Protein AF-A0A7C5I9X5-F1 (afdb_monomer)

Nearest PDB structures (foldseek):
  1nwy-assembly1_M  TM=4.486E-01  e=3.447E+00  Deinococcus radiodurans
  7p5x-assembly1_AY  TM=3.517E-01  e=8.786E+00  Mycolicibacterium smegmatis MC2 155

Structure (mmCIF, N/CA/C/O backbone):
data_AF-A0A7C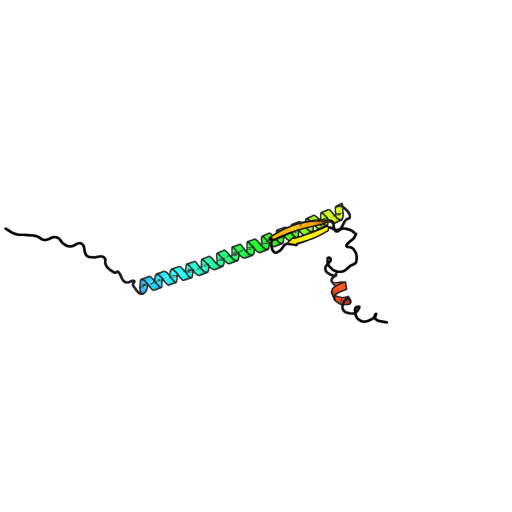5I9X5-F1
#
_entry.id   AF-A0A7C5I9X5-F1
#
loop_
_atom_site.group_PDB
_atom_site.id
_atom_site.type_symbol
_atom_site.label_atom_id
_atom_site.label_alt_id
_atom_site.label_comp_id
_atom_site.label_asym_id
_atom_site.label_entity_id
_atom_site.label_seq_id
_atom_site.pdbx_PDB_ins_code
_atom_site.Cartn_x
_atom_site.Cartn_y
_atom_site.Cartn_z
_atom_site.occupancy
_atom_site.B_iso_or_equiv
_atom_site.auth_seq_id
_atom_site.auth_comp_id
_atom_site.auth_asym_id
_atom_site.auth_atom_id
_atom_site.pdbx_PDB_model_num
ATOM 1 N N . MET A 1 1 ? 0.109 -15.110 -83.190 1.00 43.31 1 MET A N 1
ATOM 2 C CA . MET A 1 1 ? 1.504 -14.939 -82.730 1.00 43.31 1 MET A CA 1
ATOM 3 C C . MET A 1 1 ? 1.487 -14.569 -81.251 1.00 43.31 1 MET A C 1
ATOM 5 O O . MET A 1 1 ? 0.908 -13.544 -80.936 1.00 43.31 1 MET A O 1
ATOM 9 N N . ILE A 1 2 ? 2.075 -15.441 -80.414 1.00 51.47 2 ILE A N 1
ATOM 10 C CA . ILE A 1 2 ? 2.808 -15.183 -79.146 1.00 51.47 2 ILE A CA 1
ATOM 11 C C . ILE A 1 2 ? 2.008 -14.445 -78.044 1.00 51.47 2 ILE A C 1
ATOM 13 O O . ILE A 1 2 ? 1.792 -13.247 -78.130 1.00 51.47 2 ILE A O 1
ATOM 17 N N . SER A 1 3 ? 1.401 -15.118 -77.058 1.00 52.94 3 SER A N 1
ATOM 18 C CA . SER A 1 3 ? 1.969 -15.879 -75.917 1.00 52.94 3 SER A CA 1
ATOM 19 C C . SER A 1 3 ? 2.725 -15.031 -74.877 1.00 52.94 3 SER A C 1
ATOM 21 O O . SER A 1 3 ? 3.851 -14.617 -75.116 1.00 52.94 3 SER A O 1
ATOM 23 N N . ALA A 1 4 ? 2.049 -14.839 -73.732 1.00 63.69 4 ALA A N 1
ATOM 24 C CA . ALA A 1 4 ? 2.508 -14.745 -72.337 1.00 63.69 4 ALA A CA 1
ATOM 25 C C . ALA A 1 4 ? 3.831 -14.026 -71.985 1.00 63.69 4 ALA A C 1
ATOM 27 O O . ALA A 1 4 ? 4.896 -14.441 -72.414 1.00 63.69 4 ALA A O 1
ATOM 28 N N . MET A 1 5 ? 3.799 -13.152 -70.966 1.00 61.12 5 MET A N 1
ATOM 29 C CA . MET A 1 5 ? 4.207 -13.589 -69.619 1.00 61.12 5 MET A CA 1
ATOM 30 C C . MET A 1 5 ? 3.880 -12.581 -68.509 1.00 61.12 5 MET A C 1
ATOM 32 O O . MET A 1 5 ? 4.364 -11.457 -68.461 1.00 61.12 5 MET A O 1
ATOM 36 N N . ASN A 1 6 ? 3.070 -13.086 -67.581 1.00 74.62 6 ASN A N 1
ATOM 37 C CA . ASN A 1 6 ? 2.967 -12.705 -66.180 1.00 74.62 6 ASN A CA 1
ATOM 38 C C . ASN A 1 6 ? 4.324 -12.859 -65.447 1.00 74.62 6 ASN A C 1
ATOM 40 O O . ASN A 1 6 ? 5.170 -13.653 -65.867 1.00 74.62 6 ASN A O 1
ATOM 44 N N . ARG A 1 7 ? 4.392 -12.241 -64.257 1.00 67.62 7 ARG A N 1
ATOM 45 C CA . ARG A 1 7 ? 5.393 -12.295 -63.169 1.00 67.62 7 ARG A CA 1
ATOM 46 C C . ARG A 1 7 ? 6.384 -11.125 -63.223 1.00 67.62 7 ARG A C 1
ATOM 48 O O . ARG A 1 7 ? 7.074 -10.932 -64.211 1.00 67.62 7 ARG A O 1
ATOM 55 N N . ARG A 1 8 ? 6.551 -10.348 -62.149 1.00 61.72 8 ARG A N 1
ATOM 56 C CA . ARG A 1 8 ? 6.840 -10.824 -60.786 1.00 61.72 8 ARG A CA 1
ATOM 57 C C . ARG A 1 8 ? 6.265 -9.883 -59.719 1.00 61.72 8 ARG A C 1
ATOM 59 O O . ARG A 1 8 ? 6.760 -8.778 -59.539 1.00 61.72 8 ARG A O 1
ATOM 66 N N . GLY A 1 9 ? 5.311 -10.379 -58.936 1.00 65.00 9 GLY A N 1
ATOM 67 C CA . GLY A 1 9 ? 5.444 -10.230 -57.491 1.00 65.00 9 GLY A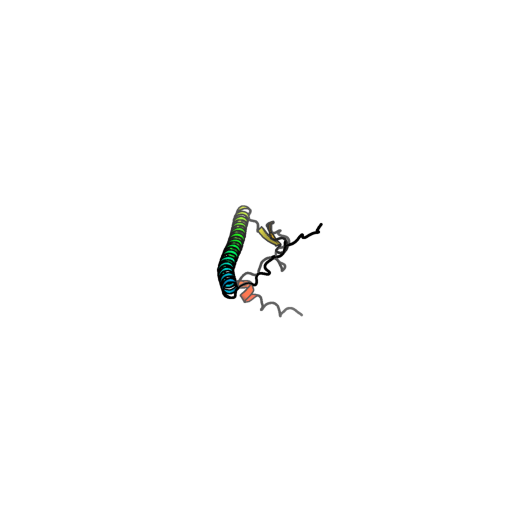 CA 1
ATOM 68 C C . GLY A 1 9 ? 6.480 -11.257 -57.037 1.00 65.00 9 GLY A C 1
ATOM 69 O O . GLY A 1 9 ? 6.345 -12.423 -57.396 1.00 65.00 9 GLY A O 1
ATOM 70 N N . ALA A 1 10 ? 7.541 -10.817 -56.364 1.00 58.34 10 ALA A N 1
ATOM 71 C CA . ALA A 1 10 ? 8.399 -11.634 -55.502 1.00 58.34 10 ALA A CA 1
ATOM 72 C C . ALA A 1 10 ? 9.532 -10.753 -54.970 1.00 58.34 10 ALA A C 1
ATOM 74 O O . ALA A 1 10 ? 10.464 -10.410 -55.693 1.00 58.34 10 ALA A O 1
ATOM 75 N N . GLY A 1 11 ? 9.418 -10.396 -53.700 1.00 51.34 11 GLY A N 1
ATOM 76 C CA . GLY A 1 11 ? 10.448 -9.694 -52.955 1.00 51.34 11 GLY A CA 1
ATOM 77 C C . GLY A 1 11 ? 9.967 -9.375 -51.549 1.00 51.34 11 GLY A C 1
ATOM 78 O O . GLY A 1 11 ? 10.166 -8.261 -51.085 1.00 51.34 11 GLY A O 1
ATOM 79 N N . ALA A 1 12 ? 9.282 -10.317 -50.890 1.00 62.25 12 ALA A N 1
ATOM 80 C CA . ALA A 1 12 ? 9.253 -10.307 -49.436 1.00 62.25 12 ALA A CA 1
ATOM 81 C C . ALA A 1 12 ? 10.706 -10.542 -49.014 1.00 62.25 12 ALA A C 1
ATOM 83 O O . ALA A 1 12 ? 11.215 -11.655 -49.119 1.00 62.25 12 ALA A O 1
ATOM 84 N N . LEU A 1 13 ? 11.411 -9.455 -48.710 1.00 57.94 13 LEU A N 1
ATOM 85 C CA . LEU A 1 13 ? 12.751 -9.519 -48.158 1.00 57.94 13 LEU A CA 1
ATOM 86 C C . LEU A 1 13 ? 12.599 -10.126 -46.766 1.00 57.94 13 LEU A C 1
ATOM 88 O O . LEU A 1 13 ? 12.209 -9.426 -45.832 1.00 57.94 13 LEU A O 1
ATOM 92 N N . ASP A 1 14 ? 12.875 -11.423 -46.646 1.00 62.06 14 ASP A N 1
ATOM 93 C CA . ASP A 1 14 ? 13.235 -12.032 -45.368 1.00 62.06 14 ASP A CA 1
ATOM 94 C C . ASP A 1 14 ? 14.418 -11.231 -44.813 1.00 62.06 14 ASP A C 1
ATOM 96 O O . ASP A 1 14 ? 15.560 -11.355 -45.258 1.00 62.06 14 ASP A O 1
ATOM 100 N N . SER A 1 15 ? 14.102 -10.294 -43.922 1.00 69.25 15 SER A N 1
ATOM 101 C CA . SER A 1 15 ? 15.034 -9.300 -43.410 1.00 69.25 15 SER A CA 1
ATOM 102 C C . SER A 1 15 ? 15.538 -9.800 -42.064 1.00 69.25 15 SER A C 1
ATOM 104 O O . SER A 1 15 ? 14.812 -9.788 -41.073 1.00 69.25 15 SER A O 1
ATOM 106 N N . GLY A 1 16 ? 16.774 -10.297 -42.044 1.00 74.94 16 GLY A N 1
ATOM 107 C CA . GLY A 1 16 ? 17.466 -10.646 -40.808 1.00 74.94 16 GLY A CA 1
ATOM 108 C C . GLY A 1 16 ? 17.811 -9.392 -40.003 1.00 74.94 16 GLY A C 1
ATOM 109 O O . GLY A 1 16 ? 18.236 -8.384 -40.565 1.00 74.94 16 GLY A O 1
ATOM 110 N N . TYR A 1 17 ? 17.645 -9.462 -38.684 1.00 81.75 17 TYR A N 1
ATOM 111 C CA . TYR A 1 17 ? 18.024 -8.387 -37.768 1.00 81.75 17 TYR A CA 1
ATOM 112 C C . TYR A 1 17 ? 19.546 -8.247 -37.674 1.00 81.75 17 TYR A C 1
ATOM 114 O O . TYR A 1 17 ? 20.279 -9.239 -37.640 1.00 81.75 17 TYR A O 1
ATOM 122 N N . THR A 1 18 ? 20.036 -7.009 -37.596 1.00 92.56 18 THR A N 1
ATOM 123 C CA . THR A 1 18 ? 21.467 -6.760 -37.374 1.00 92.56 18 THR A CA 1
ATOM 124 C C . THR A 1 18 ? 21.831 -6.940 -35.898 1.00 92.56 18 THR A C 1
ATOM 126 O O . THR A 1 18 ? 21.011 -6.721 -35.005 1.00 92.56 18 THR A O 1
ATOM 129 N N . LEU A 1 19 ? 23.094 -7.283 -35.614 1.00 92.62 19 LEU A N 1
ATOM 130 C CA . LEU A 1 19 ? 23.588 -7.365 -34.231 1.00 92.62 19 LEU A CA 1
ATOM 131 C C . LEU A 1 19 ? 23.471 -6.026 -33.489 1.00 92.62 19 LEU A C 1
ATOM 133 O O . LEU A 1 19 ? 23.207 -6.007 -32.289 1.00 92.62 19 LEU A O 1
ATOM 137 N N . LEU A 1 20 ? 23.649 -4.911 -34.202 1.00 93.81 20 LEU A N 1
ATOM 138 C CA . LEU A 1 20 ? 23.557 -3.573 -33.621 1.00 93.81 20 LEU A CA 1
ATOM 139 C C . LEU A 1 20 ? 22.122 -3.232 -33.209 1.00 93.81 20 LEU A C 1
ATOM 141 O O . LEU A 1 20 ? 21.912 -2.652 -32.148 1.00 93.81 20 LEU A O 1
ATOM 145 N N . GLU A 1 21 ? 21.135 -3.629 -34.008 1.00 91.75 21 GLU A N 1
ATOM 146 C CA . GLU A 1 21 ? 19.724 -3.437 -33.679 1.00 91.75 21 GLU A CA 1
ATOM 147 C C . GLU A 1 21 ? 19.321 -4.256 -32.452 1.00 91.75 21 GLU A C 1
ATOM 149 O O . GLU A 1 21 ? 18.712 -3.719 -31.529 1.00 91.75 21 GLU A O 1
ATOM 154 N N . LEU A 1 22 ? 19.750 -5.519 -32.373 1.00 94.12 22 LEU A N 1
ATOM 155 C CA . LEU A 1 22 ? 19.501 -6.345 -31.193 1.00 94.12 22 LEU A CA 1
ATOM 156 C C . LEU A 1 22 ? 20.158 -5.747 -29.937 1.00 94.12 22 LEU A C 1
ATOM 158 O O . LEU A 1 22 ? 19.530 -5.693 -28.880 1.00 94.12 22 LEU A O 1
ATOM 162 N N . ALA A 1 23 ? 21.392 -5.247 -30.051 1.00 94.25 23 ALA A N 1
ATOM 163 C CA . ALA A 1 23 ? 22.079 -4.578 -28.947 1.00 94.25 23 ALA A CA 1
ATOM 164 C C . ALA A 1 23 ? 21.333 -3.313 -28.487 1.00 94.25 23 ALA A C 1
ATOM 166 O O . ALA A 1 23 ? 21.171 -3.100 -27.284 1.00 94.25 23 ALA A O 1
ATOM 167 N N . ALA A 1 24 ? 20.829 -2.506 -29.426 1.00 95.50 24 ALA A N 1
ATOM 168 C CA . ALA A 1 24 ? 20.032 -1.322 -29.119 1.00 95.50 24 ALA A CA 1
ATOM 169 C C . ALA A 1 24 ? 18.703 -1.683 -28.432 1.00 95.50 24 ALA A C 1
ATOM 171 O O . ALA A 1 24 ? 18.351 -1.074 -27.422 1.00 95.50 24 ALA A O 1
ATOM 172 N N . VAL A 1 25 ? 17.993 -2.708 -28.915 1.00 96.12 25 VAL A N 1
ATOM 173 C CA . VAL A 1 25 ? 16.743 -3.188 -28.301 1.00 96.12 25 VAL A CA 1
ATOM 174 C C . VAL A 1 25 ? 16.991 -3.685 -26.879 1.00 96.12 25 VAL A C 1
ATOM 176 O O . VAL A 1 25 ? 16.268 -3.291 -25.966 1.00 96.12 25 VAL A O 1
ATOM 179 N N . ILE A 1 26 ? 18.035 -4.489 -26.657 1.00 96.31 26 ILE A N 1
ATOM 180 C CA . ILE A 1 26 ? 18.392 -4.974 -25.316 1.00 96.31 26 ILE A CA 1
ATOM 181 C C . ILE A 1 26 ? 18.713 -3.797 -24.387 1.00 96.31 26 ILE A C 1
ATOM 183 O O . ILE A 1 26 ? 18.221 -3.766 -23.259 1.00 96.31 26 ILE A O 1
ATOM 187 N N . ALA A 1 27 ? 19.475 -2.801 -24.851 1.00 96.31 27 ALA A N 1
ATOM 188 C CA . ALA A 1 27 ? 19.780 -1.611 -24.058 1.00 96.31 27 ALA A CA 1
ATOM 189 C C . ALA A 1 27 ? 18.505 -0.859 -23.634 1.00 96.31 27 ALA A C 1
ATOM 191 O O . ALA A 1 27 ? 18.356 -0.506 -22.463 1.00 96.31 27 ALA A O 1
ATOM 192 N N . ILE A 1 28 ? 17.553 -0.676 -24.555 1.00 96.94 28 ILE A N 1
ATOM 193 C CA . ILE A 1 28 ? 16.263 -0.037 -24.263 1.00 96.94 28 ILE A CA 1
ATOM 194 C C . ILE A 1 28 ? 15.459 -0.874 -23.259 1.00 96.94 28 ILE A C 1
ATOM 196 O O . ILE A 1 28 ? 14.968 -0.335 -22.267 1.00 96.94 28 ILE A O 1
ATOM 200 N N . VAL A 1 29 ? 15.359 -2.190 -23.468 1.00 96.81 29 VAL A N 1
ATOM 201 C CA . VAL A 1 29 ? 14.632 -3.100 -22.568 1.00 96.81 29 VAL A CA 1
ATOM 202 C C . VAL A 1 29 ? 15.205 -3.049 -21.154 1.00 96.81 29 VAL A C 1
ATOM 204 O O . VAL A 1 29 ? 14.436 -3.000 -20.194 1.00 96.81 29 VAL A O 1
ATOM 207 N N . LEU A 1 30 ? 16.530 -3.010 -20.997 1.00 96.50 30 LEU A N 1
ATOM 208 C CA . LEU A 1 30 ? 17.169 -2.918 -19.682 1.00 96.50 30 LEU A CA 1
ATOM 209 C C . LEU A 1 30 ? 16.821 -1.608 -18.966 1.00 96.50 30 LEU A C 1
ATOM 211 O O . LEU A 1 30 ? 16.440 -1.639 -17.796 1.00 96.50 30 LEU A O 1
ATOM 215 N N . ILE A 1 31 ? 16.882 -0.473 -19.666 1.00 95.44 31 ILE A N 1
ATOM 216 C CA . ILE A 1 31 ? 16.522 0.836 -19.098 1.00 95.44 31 ILE A CA 1
ATOM 217 C C . ILE A 1 31 ? 15.055 0.841 -18.650 1.00 95.44 31 ILE A C 1
ATOM 219 O O . ILE A 1 31 ? 14.748 1.219 -17.515 1.00 95.44 31 ILE A O 1
ATOM 223 N N . LEU A 1 32 ? 14.149 0.369 -19.511 1.00 95.88 32 LEU A N 1
ATOM 224 C CA . LEU A 1 32 ? 12.721 0.291 -19.198 1.00 95.88 32 LEU A CA 1
ATOM 225 C C . LEU A 1 32 ? 12.434 -0.672 -18.041 1.00 95.88 32 LEU A C 1
ATOM 227 O O . LEU A 1 32 ? 11.574 -0.391 -17.205 1.00 95.88 32 LEU A O 1
ATOM 231 N N . SER A 1 33 ? 13.171 -1.780 -17.951 1.00 93.94 33 SER A N 1
ATOM 232 C CA . SER A 1 33 ? 13.026 -2.758 -16.869 1.00 93.94 33 SER A CA 1
ATOM 233 C C . SER A 1 33 ? 13.390 -2.150 -15.514 1.00 93.94 33 SER A C 1
ATOM 235 O O . SER A 1 33 ? 12.627 -2.286 -14.559 1.00 93.94 33 SER A O 1
ATOM 237 N N . VAL A 1 34 ? 14.509 -1.422 -15.429 1.00 93.00 34 VAL A N 1
ATOM 238 C CA . VAL A 1 34 ? 14.933 -0.752 -14.186 1.00 93.00 34 VAL A CA 1
ATOM 239 C C . VAL A 1 34 ? 13.908 0.294 -13.747 1.00 93.00 34 VAL A C 1
ATOM 241 O O . VAL A 1 34 ? 13.507 0.309 -12.581 1.00 93.00 34 VAL A O 1
ATOM 244 N N . ALA A 1 35 ? 13.434 1.127 -14.679 1.00 89.69 35 ALA A N 1
ATOM 245 C CA . ALA A 1 35 ? 12.401 2.120 -14.393 1.00 89.69 35 ALA A CA 1
ATOM 246 C C . ALA A 1 35 ? 11.109 1.461 -13.877 1.00 89.69 35 ALA A C 1
ATOM 248 O O . ALA A 1 35 ? 10.564 1.878 -12.855 1.00 89.69 35 ALA A O 1
ATOM 249 N N . SER A 1 36 ? 10.672 0.377 -14.524 1.00 90.88 36 SER A N 1
ATOM 250 C CA . SER A 1 36 ? 9.461 -0.361 -14.147 1.00 90.88 36 SER A CA 1
ATOM 251 C C . SER A 1 36 ? 9.543 -0.928 -12.726 1.00 90.88 36 SER A C 1
ATOM 253 O O . SER A 1 36 ? 8.591 -0.805 -11.953 1.00 90.88 36 SER A O 1
ATOM 255 N N . VAL A 1 37 ? 10.686 -1.513 -12.347 1.00 88.69 37 VAL A N 1
ATOM 256 C CA . VAL A 1 37 ? 10.889 -2.065 -10.997 1.00 88.69 37 VAL A CA 1
ATOM 257 C C . VAL A 1 37 ? 10.817 -0.965 -9.937 1.00 88.69 37 VAL A C 1
ATOM 259 O O . VAL A 1 37 ? 10.100 -1.126 -8.947 1.00 88.69 37 VAL A O 1
ATOM 262 N N . ALA A 1 38 ? 11.498 0.164 -10.155 1.00 81.12 38 ALA A N 1
ATOM 263 C CA . ALA A 1 38 ? 11.500 1.279 -9.209 1.00 81.12 38 ALA A CA 1
ATOM 264 C C . ALA A 1 38 ? 10.085 1.841 -8.977 1.00 81.12 38 ALA A C 1
ATOM 266 O O . ALA A 1 38 ? 9.685 2.085 -7.834 1.00 81.12 38 ALA A O 1
ATOM 267 N N . THR A 1 39 ? 9.291 1.987 -10.043 1.00 80.00 39 THR A N 1
ATOM 268 C CA . THR A 1 39 ? 7.903 2.460 -9.944 1.00 80.00 39 THR A CA 1
ATOM 269 C C . THR A 1 39 ? 7.024 1.482 -9.164 1.00 80.00 39 THR A C 1
ATOM 271 O O . THR A 1 39 ? 6.326 1.894 -8.237 1.00 80.00 39 THR A O 1
ATOM 274 N N . VAL A 1 40 ? 7.090 0.182 -9.473 1.00 82.50 40 VAL A N 1
ATOM 275 C CA . VAL A 1 40 ? 6.287 -0.844 -8.781 1.00 82.50 40 VAL A CA 1
ATOM 276 C C . VAL A 1 40 ? 6.642 -0.929 -7.294 1.00 82.50 40 VAL A C 1
ATOM 278 O O . VAL A 1 40 ? 5.751 -1.063 -6.454 1.00 82.50 40 VAL A O 1
ATOM 281 N N . GLN A 1 41 ? 7.925 -0.829 -6.942 1.00 78.81 41 GLN A N 1
ATOM 282 C CA . GLN A 1 41 ? 8.363 -0.835 -5.543 1.00 78.81 41 GLN A CA 1
ATOM 283 C C . GLN A 1 41 ? 7.856 0.386 -4.766 1.00 78.81 41 GLN A C 1
ATOM 285 O O . GLN A 1 41 ? 7.427 0.243 -3.619 1.00 78.81 41 GLN A O 1
ATOM 290 N N . SER A 1 42 ? 7.866 1.569 -5.388 1.00 70.19 42 SER A N 1
ATOM 291 C CA . SER A 1 42 ? 7.377 2.804 -4.766 1.00 70.19 42 SER A CA 1
ATOM 292 C C . SER A 1 42 ? 5.875 2.737 -4.463 1.00 70.19 42 SER A C 1
ATOM 294 O O . SER A 1 42 ? 5.462 3.025 -3.338 1.00 70.19 42 SER A O 1
ATOM 296 N N . VAL A 1 43 ? 5.070 2.255 -5.420 1.00 78.75 43 VAL A N 1
ATOM 297 C CA . VAL A 1 43 ? 3.616 2.079 -5.245 1.00 78.75 43 VAL A CA 1
ATOM 298 C C . VAL A 1 43 ? 3.315 1.075 -4.131 1.00 78.75 43 VAL A C 1
ATOM 300 O O . VAL A 1 43 ? 2.606 1.406 -3.185 1.00 78.75 43 VAL A O 1
ATOM 303 N N . ARG A 1 44 ? 3.951 -0.106 -4.151 1.00 73.62 44 ARG A N 1
ATOM 304 C CA . ARG A 1 44 ? 3.759 -1.130 -3.106 1.00 73.62 44 ARG A CA 1
ATOM 305 C C . ARG A 1 44 ? 4.079 -0.611 -1.704 1.00 73.62 44 ARG A C 1
ATOM 307 O O . ARG A 1 44 ? 3.371 -0.922 -0.750 1.00 73.62 44 ARG A O 1
ATOM 314 N N . LYS A 1 45 ? 5.151 0.173 -1.558 1.00 71.69 45 LYS A N 1
ATOM 315 C CA . LYS A 1 45 ? 5.531 0.758 -0.265 1.00 71.69 45 LYS A CA 1
ATOM 316 C C . LYS A 1 45 ? 4.506 1.794 0.206 1.00 71.69 45 LYS A C 1
ATOM 318 O O . LYS A 1 45 ? 4.178 1.821 1.393 1.00 71.69 45 LYS A O 1
ATOM 323 N N . ALA A 1 46 ? 3.998 2.622 -0.708 1.00 72.00 46 ALA A N 1
ATOM 324 C CA . ALA A 1 46 ? 2.960 3.603 -0.409 1.00 72.00 46 ALA A CA 1
ATOM 325 C C . ALA A 1 46 ? 1.643 2.933 0.022 1.00 72.00 46 ALA A C 1
ATOM 327 O O . ALA A 1 46 ? 1.037 3.368 1.004 1.00 72.00 46 ALA A O 1
ATOM 328 N N . ASP A 1 47 ? 1.248 1.837 -0.632 1.00 82.62 47 ASP A N 1
ATOM 329 C CA . ASP A 1 47 ? 0.046 1.071 -0.281 1.00 82.62 47 ASP A CA 1
ATOM 330 C C . ASP A 1 47 ? 0.140 0.480 1.132 1.00 82.62 47 ASP A C 1
ATOM 332 O O . ASP A 1 47 ? -0.774 0.652 1.940 1.00 82.62 47 ASP A O 1
ATOM 336 N N . ILE A 1 48 ? 1.276 -0.140 1.475 1.00 87.00 48 ILE A N 1
ATOM 337 C CA . ILE A 1 48 ? 1.509 -0.705 2.816 1.00 87.00 48 ILE A CA 1
ATOM 338 C C . ILE A 1 48 ? 1.485 0.396 3.880 1.00 87.00 48 ILE A C 1
ATOM 340 O O . ILE A 1 48 ? 0.841 0.240 4.919 1.00 87.00 48 ILE A O 1
ATOM 344 N N . SER A 1 49 ? 2.155 1.524 3.626 1.00 88.75 49 SER A N 1
ATOM 345 C CA . SER A 1 49 ? 2.174 2.640 4.575 1.00 88.75 49 SER A CA 1
ATOM 346 C C . SER A 1 49 ? 0.783 3.243 4.777 1.00 88.75 49 SER A C 1
ATOM 348 O O . SER A 1 49 ? 0.423 3.600 5.898 1.00 88.75 49 SER A O 1
ATOM 350 N N . THR A 1 50 ? -0.009 3.342 3.708 1.00 88.88 50 THR A N 1
ATOM 351 C CA . THR A 1 50 ? -1.384 3.855 3.758 1.00 88.88 50 THR A CA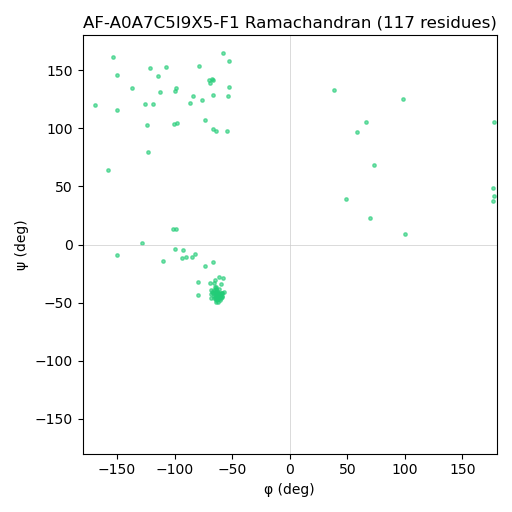 1
ATOM 352 C C . THR A 1 50 ? -2.302 2.899 4.515 1.00 88.88 50 THR A C 1
ATOM 354 O O . THR A 1 50 ? -3.092 3.335 5.354 1.00 88.88 50 THR A O 1
ATOM 357 N N . ALA A 1 51 ? -2.177 1.592 4.276 1.00 87.69 51 ALA A N 1
ATOM 358 C CA . ALA A 1 51 ? -2.931 0.571 4.996 1.00 87.69 51 ALA A CA 1
ATOM 359 C C . ALA A 1 51 ? -2.601 0.580 6.499 1.00 87.69 51 ALA A C 1
ATOM 361 O O . ALA A 1 51 ? -3.509 0.596 7.330 1.00 87.69 51 ALA A O 1
ATOM 362 N N . ALA A 1 52 ? -1.317 0.665 6.858 1.00 89.62 52 ALA A N 1
ATOM 363 C CA . ALA A 1 52 ? -0.886 0.765 8.250 1.00 89.62 52 ALA A CA 1
ATOM 364 C C . ALA A 1 52 ? -1.432 2.030 8.938 1.00 89.62 52 ALA A C 1
ATOM 366 O O . ALA A 1 52 ? -1.930 1.957 10.062 1.00 89.62 52 ALA A O 1
ATOM 367 N N . ALA A 1 53 ? -1.404 3.176 8.249 1.00 92.25 53 ALA A N 1
ATOM 368 C CA . ALA A 1 53 ? -1.965 4.423 8.765 1.00 92.25 53 ALA A CA 1
ATOM 369 C C . ALA A 1 53 ? -3.478 4.315 9.033 1.00 92.25 53 ALA A C 1
ATOM 371 O O . ALA A 1 53 ? -3.960 4.819 10.048 1.00 92.25 53 ALA A O 1
ATOM 372 N N . ARG A 1 54 ? -4.227 3.611 8.171 1.00 91.44 54 ARG A N 1
ATOM 373 C CA . ARG A 1 54 ? -5.662 3.349 8.381 1.00 91.44 54 ARG A CA 1
ATOM 374 C C . ARG A 1 54 ? -5.918 2.497 9.621 1.00 91.44 54 ARG A C 1
ATOM 376 O O . ARG A 1 54 ? -6.784 2.846 10.417 1.00 91.44 54 ARG A O 1
ATOM 383 N N . VAL A 1 55 ? -5.148 1.426 9.823 1.00 91.94 55 VAL A N 1
ATOM 384 C CA . VAL A 1 55 ? -5.278 0.580 11.022 1.00 91.94 55 VAL A CA 1
ATOM 385 C C . VAL A 1 55 ? -4.955 1.376 12.288 1.00 91.94 55 VAL A C 1
ATOM 387 O O . VAL A 1 55 ? -5.709 1.310 13.256 1.00 91.94 55 VAL A O 1
ATOM 390 N N . ALA A 1 56 ? -3.896 2.190 12.274 1.00 93.62 56 ALA A N 1
ATOM 391 C CA . ALA A 1 56 ? -3.546 3.051 13.404 1.00 93.62 56 ALA A CA 1
ATOM 392 C C . ALA A 1 56 ? -4.667 4.050 13.746 1.00 93.62 56 ALA A C 1
ATOM 394 O O . ALA A 1 56 ? -5.002 4.229 14.920 1.00 93.62 56 ALA A O 1
ATOM 395 N N . ALA A 1 57 ? -5.292 4.655 12.730 1.00 94.56 57 ALA A N 1
ATOM 396 C CA . ALA A 1 57 ? -6.445 5.531 12.917 1.00 94.56 57 ALA A CA 1
ATOM 397 C C . ALA A 1 57 ? -7.642 4.781 13.527 1.00 94.56 57 ALA A C 1
ATOM 399 O O . ALA A 1 57 ? -8.273 5.291 14.452 1.00 94.56 57 ALA A O 1
ATOM 400 N N . CYS A 1 58 ? -7.920 3.553 13.080 1.00 93.62 58 CYS A N 1
ATOM 401 C CA . CYS A 1 58 ? -8.969 2.715 13.662 1.00 93.62 58 CYS A CA 1
ATOM 402 C C . CYS A 1 58 ? -8.690 2.341 15.120 1.00 93.62 58 CYS A C 1
ATOM 404 O O . CYS A 1 58 ? -9.597 2.422 15.941 1.00 93.62 58 CYS A O 1
ATOM 406 N N . VAL A 1 59 ? -7.451 1.986 15.474 1.00 92.88 59 VAL A N 1
ATOM 407 C CA . VAL A 1 59 ? -7.075 1.710 16.872 1.00 92.88 59 VAL A CA 1
ATOM 408 C C . VAL A 1 59 ? -7.304 2.941 17.744 1.00 92.88 59 VAL A C 1
ATOM 410 O O . VAL A 1 59 ? -7.873 2.826 18.828 1.00 92.88 59 VAL A O 1
ATOM 413 N N . ARG A 1 60 ? -6.915 4.128 17.266 1.00 94.19 60 ARG A N 1
ATOM 414 C CA . ARG A 1 60 ? -7.128 5.377 18.004 1.00 94.19 60 ARG A CA 1
ATOM 415 C C . ARG A 1 60 ? -8.612 5.702 18.173 1.00 94.19 60 ARG A C 1
ATOM 417 O O . ARG A 1 60 ? -9.029 6.042 19.271 1.00 94.19 60 ARG A O 1
ATOM 424 N N . TYR A 1 61 ? -9.408 5.498 17.128 1.00 94.88 61 TYR A N 1
ATOM 425 C CA . TYR A 1 61 ? -10.860 5.640 17.199 1.00 94.88 61 TYR A CA 1
ATOM 426 C C . TYR A 1 61 ? -11.495 4.682 18.220 1.00 94.88 61 TYR A C 1
ATOM 428 O O . TYR A 1 61 ? -12.313 5.102 19.034 1.00 94.88 61 TYR A O 1
ATOM 436 N N . LEU A 1 62 ? -11.097 3.405 18.223 1.00 92.19 62 LEU A N 1
ATOM 437 C CA . LEU A 1 62 ? -11.599 2.425 19.190 1.00 92.19 62 LEU A CA 1
ATOM 438 C C . LEU A 1 62 ? -11.158 2.745 20.619 1.00 92.19 62 LEU A C 1
ATOM 440 O O . LEU A 1 62 ? -11.918 2.496 21.550 1.00 92.19 62 LEU A O 1
ATOM 444 N N . TYR A 1 63 ? -9.966 3.313 20.799 1.00 92.31 63 TYR A N 1
ATOM 445 C CA . TYR A 1 63 ? -9.508 3.794 22.099 1.00 92.31 63 TYR A CA 1
ATOM 446 C C . TYR A 1 63 ? -10.382 4.944 22.611 1.00 92.31 63 TYR A C 1
ATOM 448 O O . TYR A 1 63 ? -10.885 4.868 23.730 1.00 92.31 63 TYR A O 1
ATOM 456 N N . ASP A 1 64 ? -10.628 5.963 21.785 1.00 94.75 64 ASP A N 1
ATOM 457 C CA . ASP A 1 64 ? -11.501 7.083 22.151 1.00 94.75 64 ASP A CA 1
ATOM 458 C C . ASP A 1 64 ? -12.909 6.575 22.493 1.00 94.75 64 ASP A C 1
ATOM 460 O O . ASP A 1 64 ? -13.500 6.959 23.503 1.00 94.75 64 ASP A O 1
ATOM 464 N N . LEU A 1 65 ? -13.422 5.625 21.706 1.00 92.56 65 LEU A N 1
ATOM 465 C CA . LEU A 1 65 ? -14.713 4.994 21.951 1.00 92.56 65 LEU A CA 1
ATOM 466 C C . LEU A 1 65 ? -14.727 4.173 23.253 1.00 92.56 65 LEU A C 1
ATOM 468 O O . LEU A 1 65 ? -15.736 4.182 23.964 1.00 92.56 65 LEU A O 1
ATOM 472 N N . ALA A 1 66 ? -13.623 3.500 23.588 1.00 90.94 66 ALA A N 1
ATOM 473 C CA . ALA A 1 66 ? -13.475 2.742 24.825 1.00 90.94 66 ALA A CA 1
ATOM 474 C C . ALA A 1 66 ? -13.474 3.646 26.060 1.00 90.94 66 ALA A C 1
ATOM 476 O O . ALA A 1 66 ? -14.140 3.331 27.048 1.00 90.94 66 ALA A O 1
ATOM 477 N N . VAL A 1 67 ? -12.783 4.787 25.977 1.00 93.44 67 VAL A N 1
ATOM 478 C CA . VAL A 1 67 ? -12.754 5.807 27.033 1.00 93.44 67 VAL A CA 1
ATOM 479 C C . VAL A 1 67 ? -14.136 6.438 27.211 1.00 93.44 67 VAL A C 1
ATOM 481 O O . VAL A 1 67 ? -14.619 6.531 28.336 1.00 93.44 67 VAL A O 1
ATOM 484 N N . LEU A 1 68 ? -14.810 6.809 26.116 1.00 95.38 68 LEU A N 1
ATOM 485 C CA . LEU A 1 68 ? -16.131 7.446 26.164 1.00 95.38 68 LEU A CA 1
ATOM 486 C C . LEU A 1 68 ? -17.226 6.528 26.719 1.00 95.38 68 LEU A C 1
ATOM 488 O O . LEU A 1 68 ? -18.091 6.982 27.463 1.00 95.38 68 LEU A O 1
ATOM 492 N N . ASN A 1 69 ? -17.206 5.241 26.362 1.00 91.50 69 ASN A N 1
ATOM 493 C CA . ASN A 1 69 ? -18.229 4.285 26.798 1.00 91.50 69 ASN A CA 1
ATOM 494 C C . ASN A 1 69 ? -17.853 3.532 28.079 1.00 91.50 69 ASN A C 1
ATOM 496 O O . ASN A 1 69 ? -18.658 2.733 28.560 1.00 91.50 69 ASN A O 1
ATOM 500 N N . ASN A 1 70 ? -16.641 3.742 28.602 1.00 89.38 70 ASN A N 1
ATOM 501 C CA . ASN A 1 70 ? -16.062 2.968 29.700 1.00 89.38 70 ASN A CA 1
ATOM 502 C C . ASN A 1 70 ? -16.185 1.444 29.479 1.00 89.38 70 ASN A C 1
ATOM 504 O O . ASN A 1 70 ? -16.516 0.676 30.385 1.00 89.38 70 ASN A O 1
ATOM 508 N N . ARG A 1 71 ? -15.987 1.003 28.231 1.00 85.38 71 ARG A N 1
ATOM 509 C CA . ARG A 1 71 ? -16.101 -0.401 27.813 1.00 85.38 71 ARG A CA 1
ATOM 510 C C . ARG A 1 71 ? -14.952 -0.751 26.877 1.00 85.38 71 AR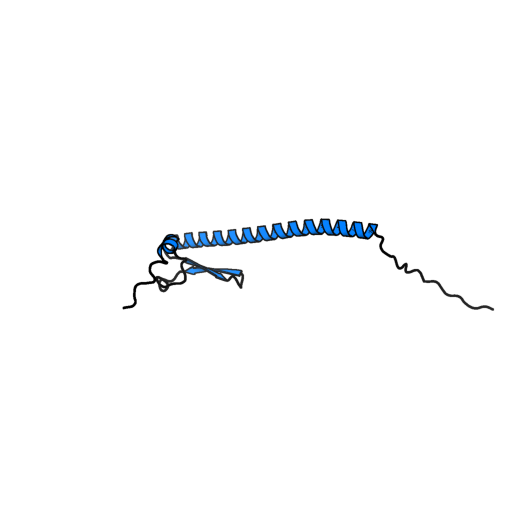G A C 1
ATOM 512 O O . ARG A 1 71 ? -14.675 0.026 25.968 1.00 85.38 71 ARG A O 1
ATOM 519 N N . PRO A 1 72 ? -14.286 -1.901 27.055 1.00 84.81 72 PRO A N 1
ATOM 520 C CA . PRO A 1 72 ? -13.242 -2.314 26.130 1.00 84.81 72 PRO A CA 1
ATOM 521 C C . PRO A 1 72 ? -13.829 -2.619 24.747 1.00 84.81 72 PRO A C 1
ATOM 523 O O . PRO A 1 72 ? -14.896 -3.222 24.626 1.00 84.81 72 PRO A O 1
ATOM 526 N N . TYR A 1 73 ? -13.095 -2.236 23.705 1.00 87.69 73 TYR A N 1
ATOM 527 C CA . TYR A 1 73 ? -13.377 -2.599 22.318 1.00 87.69 73 TYR A CA 1
ATOM 528 C C . TYR A 1 73 ? -12.255 -3.491 21.782 1.00 87.69 7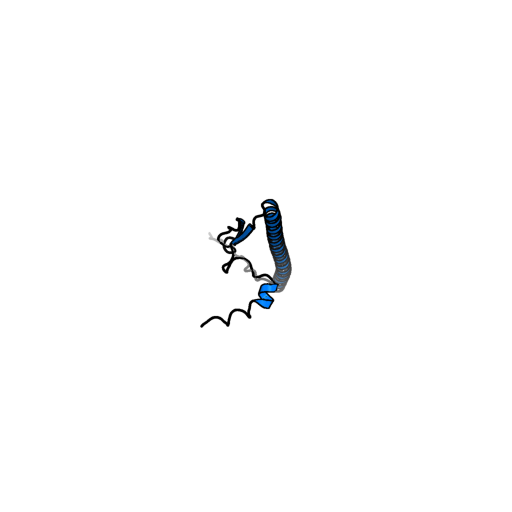3 TYR A C 1
ATOM 530 O O . TYR A 1 73 ? -11.086 -3.313 22.125 1.00 87.69 73 TYR A O 1
ATOM 538 N N . ARG A 1 74 ? -12.614 -4.450 20.931 1.00 85.25 74 ARG A N 1
ATOM 539 C CA . ARG A 1 74 ? -11.711 -5.385 20.260 1.00 85.25 74 ARG A CA 1
ATOM 540 C C . ARG A 1 74 ? -11.701 -5.088 18.766 1.00 85.25 74 ARG A C 1
ATOM 542 O O . ARG A 1 74 ? -12.756 -4.998 18.151 1.00 85.25 74 ARG A O 1
ATOM 549 N N . LEU A 1 75 ? -10.513 -4.983 18.177 1.00 89.38 75 LEU A N 1
ATOM 550 C CA . LEU A 1 75 ? -10.355 -4.954 16.724 1.00 89.38 75 LEU A CA 1
ATOM 551 C C . LEU A 1 75 ? -10.258 -6.395 16.205 1.00 89.38 75 LEU A C 1
ATOM 553 O O . LEU A 1 75 ? -9.375 -7.147 16.621 1.00 89.38 75 LEU A O 1
ATOM 557 N N . VAL A 1 76 ? -11.158 -6.772 15.303 1.00 88.56 76 VAL A N 1
ATOM 558 C CA . VAL A 1 76 ? -11.131 -8.048 14.583 1.00 88.56 76 VAL A CA 1
ATOM 559 C C . VAL A 1 76 ? -10.547 -7.797 13.199 1.00 88.56 76 VAL A C 1
ATOM 561 O O . VAL A 1 76 ? -10.928 -6.841 12.526 1.00 88.56 76 VAL A O 1
ATOM 564 N N . MET A 1 77 ? -9.590 -8.630 12.795 1.00 87.88 77 MET A N 1
ATOM 565 C CA . MET A 1 77 ? -8.928 -8.547 11.495 1.00 87.88 77 MET A CA 1
ATOM 566 C C . MET A 1 77 ? -9.044 -9.894 10.793 1.00 87.88 77 MET A C 1
ATOM 568 O O . MET A 1 77 ? -8.556 -10.902 11.305 1.00 87.88 77 MET A O 1
ATOM 572 N N . ASP A 1 78 ? -9.653 -9.898 9.614 1.00 89.38 78 ASP A N 1
ATOM 573 C CA . ASP A 1 78 ? -9.648 -11.028 8.698 1.00 89.38 78 ASP A CA 1
ATOM 574 C C . ASP A 1 78 ? -8.604 -10.777 7.605 1.00 89.38 78 ASP A C 1
ATOM 576 O O . ASP A 1 78 ? -8.798 -9.988 6.678 1.00 89.38 78 ASP A O 1
ATOM 580 N N . LEU A 1 79 ? -7.470 -11.466 7.725 1.00 86.69 79 LEU A N 1
ATOM 581 C CA . LEU A 1 79 ? -6.356 -11.356 6.785 1.00 86.69 79 LEU A CA 1
ATOM 582 C C . LEU A 1 79 ? -6.649 -12.056 5.450 1.00 86.69 79 LEU A C 1
ATOM 584 O O . LEU A 1 79 ? -5.983 -11.765 4.460 1.00 86.69 79 LEU A O 1
ATOM 588 N N . SER A 1 80 ? -7.626 -12.964 5.418 1.00 89.25 80 SER A N 1
ATOM 589 C CA . SER A 1 80 ? -8.005 -13.698 4.208 1.00 89.25 80 SER A CA 1
ATOM 590 C C . SER A 1 80 ? -8.892 -12.840 3.315 1.00 89.25 80 SER A C 1
ATOM 592 O O . SER A 1 80 ? -8.681 -12.790 2.106 1.00 89.25 80 SER A O 1
ATOM 594 N N . SER A 1 81 ? -9.867 -12.141 3.907 1.00 85.94 81 SER A N 1
ATOM 595 C CA . SER A 1 81 ? -10.740 -11.213 3.174 1.00 85.94 81 SER A CA 1
ATOM 596 C C . SER A 1 81 ? -10.207 -9.777 3.111 1.00 85.94 81 SER A C 1
ATOM 598 O O . SER A 1 81 ? -10.728 -8.967 2.346 1.00 85.94 81 SER A O 1
ATOM 600 N N . GLY A 1 82 ? -9.167 -9.446 3.885 1.00 85.00 82 GLY A N 1
ATOM 601 C CA . GLY A 1 82 ? -8.613 -8.092 3.970 1.00 85.00 82 GLY A CA 1
ATOM 602 C C . GLY A 1 82 ? -9.545 -7.100 4.671 1.00 85.00 82 GLY A C 1
ATOM 603 O O . GLY A 1 82 ? -9.452 -5.896 4.432 1.00 85.00 82 GLY A O 1
ATOM 604 N N . SER A 1 83 ? -10.460 -7.593 5.508 1.00 87.31 83 SER A N 1
ATOM 605 C CA . SER A 1 83 ? -11.448 -6.779 6.215 1.00 87.31 83 SER A CA 1
ATOM 606 C C . SER A 1 83 ? -11.131 -6.671 7.706 1.00 87.31 83 SER A C 1
ATOM 608 O O . SER A 1 83 ? -10.469 -7.527 8.294 1.00 87.31 83 SER A O 1
ATOM 610 N N . TYR A 1 84 ? -11.563 -5.576 8.328 1.00 90.69 84 TYR A N 1
ATOM 611 C CA . TYR A 1 84 ? -11.379 -5.342 9.756 1.00 90.69 84 TYR A CA 1
ATOM 612 C C . TYR A 1 84 ? -12.522 -4.497 10.317 1.00 90.69 84 TYR A C 1
ATOM 614 O O . TYR A 1 84 ? -13.049 -3.616 9.636 1.00 90.69 84 TYR A O 1
ATOM 622 N N . TRP A 1 85 ? -12.907 -4.755 11.565 1.00 90.88 85 TRP A N 1
ATOM 623 C CA . TRP A 1 85 ? -13.972 -4.026 12.255 1.00 90.88 85 TRP A CA 1
ATOM 624 C C . TRP A 1 85 ? -13.773 -4.056 13.773 1.00 90.88 85 TRP A C 1
ATOM 626 O O . TRP A 1 85 ? -13.011 -4.862 14.305 1.00 90.88 85 TRP A O 1
ATOM 636 N N . GLY A 1 86 ? -14.426 -3.128 14.473 1.00 89.56 86 GLY A N 1
ATOM 637 C CA . GLY A 1 86 ? -14.413 -3.060 15.931 1.00 89.56 86 GLY A CA 1
ATOM 638 C C . GLY A 1 86 ? -15.659 -3.698 16.531 1.00 89.56 86 GLY A C 1
ATOM 639 O O . GLY A 1 86 ? -16.769 -3.411 16.093 1.00 89.56 86 GLY A O 1
ATOM 640 N N . GLU A 1 87 ? -15.479 -4.513 17.561 1.00 87.62 87 GLU A N 1
ATOM 641 C CA . GLU A 1 87 ? -16.552 -5.116 18.350 1.00 87.62 87 GLU A CA 1
ATOM 642 C C . GLU A 1 87 ? -16.414 -4.706 19.817 1.00 87.62 87 GLU A C 1
ATOM 644 O O . GLU A 1 87 ? -15.314 -4.446 20.307 1.00 87.62 87 GLU A O 1
ATOM 649 N N . LEU A 1 88 ? -17.527 -4.657 20.548 1.00 85.69 88 LEU A N 1
ATOM 650 C CA . LEU A 1 88 ? -17.486 -4.528 22.003 1.00 85.69 88 LEU A CA 1
ATOM 651 C C . LEU A 1 88 ? -16.876 -5.802 22.590 1.00 85.69 88 LEU A C 1
ATOM 653 O O . LEU A 1 88 ? -17.337 -6.906 22.297 1.00 85.69 88 LEU A O 1
ATOM 657 N N . ALA A 1 89 ? -15.870 -5.662 23.450 1.00 79.25 89 ALA A N 1
ATOM 658 C CA . ALA A 1 89 ? -15.382 -6.800 24.209 1.00 79.25 89 ALA A CA 1
ATOM 659 C C . ALA A 1 89 ? -16.420 -7.128 25.295 1.00 79.25 89 ALA A C 1
ATOM 661 O O . ALA A 1 89 ? -16.615 -6.368 26.246 1.00 79.25 89 ALA A O 1
ATOM 662 N N . GLN A 1 90 ? -17.140 -8.232 25.097 1.00 68.12 90 GLN A N 1
ATOM 663 C CA . GLN A 1 90 ? -18.155 -8.717 26.028 1.00 68.12 90 GLN A CA 1
ATOM 664 C C . GLN A 1 90 ? -17.503 -9.195 27.333 1.00 68.12 90 GLN A C 1
ATOM 666 O O . GLN A 1 90 ? -16.421 -9.783 27.321 1.00 68.12 90 GLN A O 1
ATOM 671 N N . ASP A 1 91 ? -18.176 -8.936 28.457 1.00 55.31 91 ASP A N 1
ATOM 672 C CA . ASP A 1 91 ? -17.699 -9.254 29.813 1.00 55.31 91 ASP A CA 1
ATOM 673 C C . ASP A 1 91 ? -17.484 -10.761 30.040 1.00 55.31 91 ASP A C 1
ATOM 675 O O . ASP A 1 91 ? -16.596 -11.143 30.793 1.00 55.31 91 ASP A O 1
ATOM 679 N N . ASP A 1 92 ? -18.233 -11.609 29.329 1.00 53.69 92 ASP A N 1
ATOM 680 C CA . ASP A 1 92 ? -18.165 -13.079 29.417 1.00 53.69 92 ASP A CA 1
ATOM 681 C C . ASP A 1 92 ? -16.835 -13.664 28.898 1.00 53.69 92 ASP A C 1
ATOM 683 O O . ASP A 1 92 ? -16.469 -14.797 29.189 1.00 53.69 92 ASP A O 1
ATOM 687 N N . GLN A 1 93 ? -16.048 -12.864 28.170 1.00 54.22 93 GLN A N 1
ATOM 688 C CA . GLN A 1 93 ? -14.727 -13.261 27.681 1.00 54.22 93 GLN A CA 1
ATOM 689 C C . GLN A 1 93 ? -13.579 -12.729 28.561 1.00 54.22 93 GLN A C 1
ATOM 691 O O . GLN A 1 93 ? -12.418 -12.720 28.130 1.00 54.22 93 GLN A O 1
ATOM 696 N N . ARG A 1 94 ? -13.868 -12.230 29.773 1.00 49.91 94 ARG A N 1
ATOM 697 C CA . ARG A 1 94 ? -12.836 -11.820 30.734 1.00 49.91 94 ARG A CA 1
ATOM 698 C C . ARG A 1 94 ? -12.341 -13.029 31.530 1.00 49.91 94 ARG A C 1
ATOM 700 O O . ARG A 1 94 ? -13.116 -13.738 32.155 1.00 49.91 94 ARG A O 1
ATOM 707 N N . CYS A 1 95 ? -11.017 -13.195 31.533 1.00 52.53 95 CYS A N 1
ATOM 708 C CA . CYS A 1 95 ? -10.248 -14.199 32.282 1.00 52.53 95 CYS A CA 1
ATOM 709 C C . CYS A 1 95 ? -10.345 -15.644 31.755 1.00 52.53 95 CYS A C 1
ATOM 711 O O . CYS A 1 95 ? -10.857 -16.532 32.427 1.00 52.53 95 CYS A O 1
ATOM 713 N N . GLY A 1 96 ? -9.775 -15.900 30.568 1.00 48.56 96 GLY A N 1
ATOM 714 C CA . GLY A 1 96 ? -9.669 -17.271 30.052 1.00 48.56 96 GLY A CA 1
ATOM 715 C C . GLY A 1 96 ? -9.069 -17.446 28.653 1.00 48.56 96 GLY A C 1
ATOM 716 O O . GLY A 1 96 ? -9.637 -18.156 27.836 1.00 48.56 96 GLY A O 1
ATOM 717 N N . GLY A 1 97 ? -7.919 -16.831 28.356 1.00 50.59 97 GLY A N 1
ATOM 718 C CA . GLY A 1 97 ? -6.912 -17.537 27.546 1.00 50.59 97 GLY A CA 1
ATOM 719 C C . GLY A 1 97 ? -6.743 -17.285 26.040 1.00 50.59 97 GLY A C 1
ATOM 720 O O . GLY A 1 97 ? -5.961 -18.030 25.459 1.00 50.59 97 GLY A O 1
ATOM 721 N N . ALA A 1 98 ? -7.354 -16.294 25.369 1.00 52.72 98 ALA A N 1
ATOM 722 C CA . ALA A 1 98 ? -7.063 -16.152 23.920 1.00 52.72 98 ALA A CA 1
ATOM 723 C C . ALA A 1 98 ? -7.124 -14.768 23.244 1.00 52.72 98 ALA A C 1
ATOM 725 O O . ALA A 1 98 ? -6.734 -14.684 22.082 1.00 52.72 98 ALA A O 1
ATOM 726 N N . ALA A 1 99 ? -7.601 -13.686 23.875 1.00 54.31 99 ALA A N 1
ATOM 727 C CA . ALA A 1 99 ? -7.952 -12.474 23.104 1.00 54.31 99 ALA A CA 1
ATOM 728 C C . ALA A 1 99 ? -7.344 -11.141 23.573 1.00 54.31 99 ALA A C 1
ATOM 730 O O . ALA A 1 99 ? -7.596 -10.116 22.944 1.00 54.31 99 ALA A O 1
ATOM 731 N N . LEU A 1 100 ? -6.519 -11.139 24.618 1.00 55.19 100 LEU A N 1
AT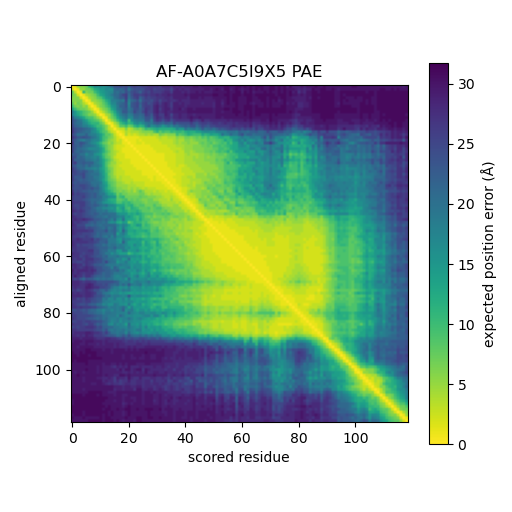OM 732 C CA . LEU A 1 100 ? -5.621 -10.027 24.920 1.00 55.19 100 LEU A CA 1
ATOM 733 C C . LEU A 1 100 ? -4.213 -10.599 24.856 1.00 55.19 100 LEU A C 1
ATOM 735 O O . LEU A 1 100 ? -3.913 -11.576 25.538 1.00 55.19 100 LEU A O 1
ATOM 739 N N . LEU A 1 101 ? -3.376 -10.049 23.977 1.00 56.28 101 LEU A N 1
ATOM 740 C CA . LEU A 1 101 ? -1.956 -10.374 23.993 1.00 56.28 101 LEU A CA 1
ATOM 741 C C . LEU A 1 101 ? -1.452 -10.103 25.418 1.00 56.28 101 LEU A C 1
ATOM 743 O O . LEU A 1 101 ? -1.722 -9.008 25.920 1.00 56.28 101 LEU A O 1
ATOM 747 N N . PRO A 1 102 ? -0.771 -11.064 26.070 1.00 55.75 102 PRO A N 1
ATOM 748 C CA . PRO A 1 102 ? -0.253 -10.859 27.413 1.00 55.75 102 PRO A CA 1
ATOM 749 C C . PRO A 1 102 ? 0.589 -9.584 27.432 1.00 55.75 102 PRO A C 1
ATOM 751 O O . PRO A 1 102 ? 1.391 -9.341 26.511 1.00 55.75 102 PRO A O 1
ATOM 754 N N . GLY A 1 103 ? 0.380 -8.766 28.465 1.00 56.78 103 GLY A N 1
ATOM 755 C CA . GLY A 1 103 ? 1.160 -7.554 28.678 1.00 56.78 103 GLY A CA 1
ATOM 756 C C . GLY A 1 103 ? 2.659 -7.870 28.669 1.00 56.78 103 GLY A C 1
ATOM 757 O O . GLY A 1 103 ? 3.081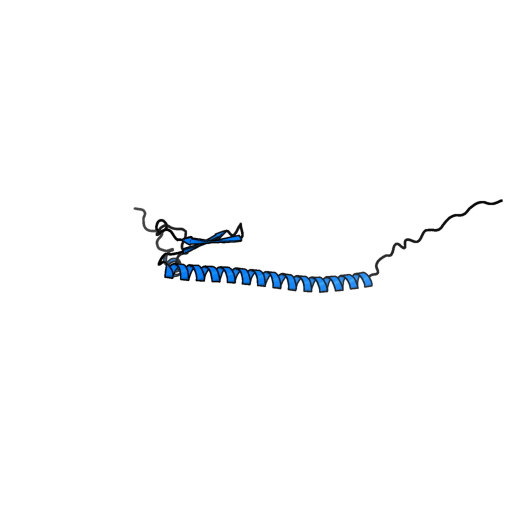 -9.009 28.877 1.00 56.78 103 GLY A O 1
ATOM 758 N N . GLU A 1 104 ? 3.506 -6.878 28.397 1.00 56.88 104 GLU A N 1
ATOM 759 C CA . GLU A 1 104 ? 4.963 -7.092 28.369 1.00 56.88 104 GLU A CA 1
ATOM 760 C C . GLU A 1 104 ? 5.501 -7.641 29.704 1.00 56.88 104 GLU A C 1
ATOM 762 O O . GLU A 1 104 ? 6.455 -8.423 29.716 1.00 56.88 104 GLU A O 1
ATOM 767 N N . GLU A 1 105 ? 4.839 -7.309 30.815 1.00 55.22 105 GLU A N 1
ATOM 768 C CA . GLU A 1 105 ? 5.104 -7.876 32.139 1.00 55.22 105 GLU A CA 1
ATOM 769 C C . GLU A 1 105 ? 4.713 -9.363 32.223 1.00 55.22 105 GLU A C 1
ATOM 771 O O . GLU A 1 105 ? 5.528 -10.188 32.631 1.00 55.22 105 GLU A O 1
ATOM 776 N N . GLU A 1 106 ? 3.537 -9.762 31.732 1.00 56.81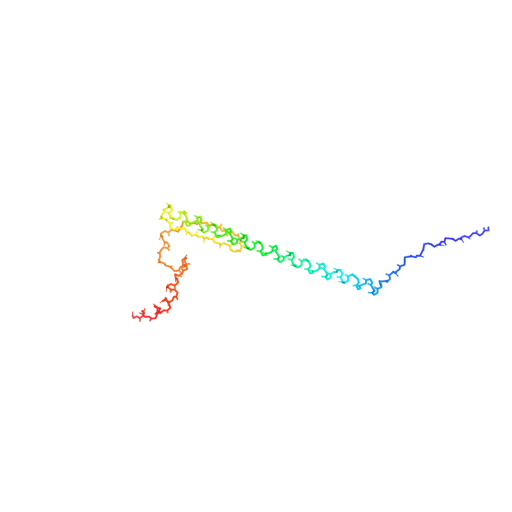 106 GLU A N 1
ATOM 777 C CA . GLU A 1 106 ? 3.127 -11.176 31.680 1.00 56.81 106 GLU A CA 1
ATOM 778 C C . GLU A 1 106 ? 4.014 -12.013 30.743 1.00 56.81 106 GLU A C 1
ATOM 780 O O . GLU A 1 106 ? 4.261 -13.185 31.016 1.00 56.81 106 GLU A O 1
ATOM 785 N N . ARG A 1 107 ? 4.580 -11.426 29.677 1.00 62.62 107 ARG A N 1
ATOM 786 C CA . ARG A 1 107 ? 5.569 -12.110 28.819 1.00 62.62 107 ARG A CA 1
ATOM 787 C C . ARG A 1 107 ? 6.907 -12.358 29.513 1.00 62.62 107 ARG A C 1
ATOM 789 O O . ARG A 1 107 ? 7.550 -13.365 29.226 1.00 62.62 107 ARG A O 1
ATOM 796 N N . LYS A 1 108 ? 7.333 -11.468 30.414 1.00 61.28 108 LYS A N 1
ATOM 797 C CA . LYS A 1 108 ? 8.568 -11.648 31.195 1.00 61.28 108 LYS A CA 1
ATOM 798 C C . LYS A 1 108 ? 8.391 -12.601 32.376 1.00 61.28 108 LYS A C 1
ATOM 800 O O . LYS A 1 108 ? 9.340 -13.302 32.712 1.00 61.28 108 LYS A O 1
ATOM 805 N N . PHE A 1 109 ? 7.205 -12.645 32.983 1.00 58.06 109 PHE A N 1
ATOM 806 C CA . PHE A 1 109 ? 6.970 -13.383 34.230 1.00 58.06 109 PHE A CA 1
ATOM 807 C C . PHE A 1 109 ? 6.092 -14.646 34.082 1.00 58.06 109 PHE A C 1
ATOM 809 O O . PHE A 1 109 ? 6.087 -15.491 34.975 1.00 58.06 109 PHE A O 1
ATOM 816 N N . GLY A 1 110 ? 5.390 -14.835 32.959 1.00 51.38 110 GLY A N 1
ATOM 817 C CA . GLY A 1 110 ? 4.355 -15.867 32.786 1.00 51.38 110 GLY A CA 1
ATOM 818 C C . GLY A 1 110 ? 4.818 -17.272 32.379 1.00 51.38 110 GLY A C 1
ATOM 819 O O . GLY A 1 110 ? 4.022 -18.202 32.456 1.00 51.38 110 GLY A O 1
ATOM 820 N N . LEU A 1 111 ? 6.085 -17.484 31.993 1.00 53.50 111 LEU A N 1
ATOM 821 C CA . LEU A 1 111 ? 6.583 -18.840 31.684 1.00 53.50 111 LEU A CA 1
ATOM 822 C C . LEU A 1 111 ? 7.001 -19.652 32.927 1.00 53.50 111 LEU A C 1
ATOM 824 O O . LEU A 1 111 ? 7.261 -20.846 32.808 1.00 53.50 111 LEU A O 1
ATOM 828 N N . ALA A 1 112 ? 7.046 -19.040 34.115 1.00 50.34 112 ALA A N 1
ATOM 829 C CA . ALA A 1 112 ? 7.490 -19.702 35.346 1.00 50.34 112 ALA A CA 1
ATOM 830 C C . ALA A 1 112 ? 6.352 -20.325 36.183 1.00 50.34 112 ALA A C 1
ATOM 832 O O . ALA A 1 112 ? 6.625 -21.093 37.101 1.00 50.34 112 ALA A O 1
ATOM 833 N N . ALA A 1 113 ? 5.081 -20.035 35.880 1.00 51.28 113 ALA A N 1
ATOM 834 C CA . ALA A 1 113 ? 3.939 -20.410 36.728 1.00 51.28 113 ALA A CA 1
ATOM 835 C C . ALA A 1 113 ? 3.148 -21.647 36.241 1.00 51.28 113 ALA A C 1
ATOM 837 O O . ALA A 1 113 ? 2.040 -21.893 36.708 1.00 51.28 113 ALA A O 1
ATOM 838 N N . GLY A 1 114 ? 3.694 -22.426 35.298 1.00 46.97 114 GLY A N 1
ATOM 839 C CA . GLY A 1 114 ? 3.020 -23.596 34.711 1.00 46.97 114 GLY A CA 1
ATOM 840 C C . GLY A 1 114 ? 3.434 -24.967 35.266 1.00 46.97 114 GLY A C 1
ATOM 841 O O . GLY A 1 114 ? 2.863 -25.975 34.861 1.00 46.97 114 GLY A O 1
ATOM 842 N N . GLN A 1 115 ? 4.416 -25.046 36.169 1.00 51.09 115 GLN A N 1
ATOM 843 C CA . GLN A 1 115 ? 4.909 -26.315 36.727 1.00 51.09 115 GLN A CA 1
ATOM 844 C C . GLN A 1 115 ? 4.806 -26.312 38.253 1.00 51.09 115 GLN A C 1
ATOM 846 O O . GLN A 1 115 ? 5.782 -26.070 38.955 1.00 51.09 115 GLN A O 1
ATOM 851 N N . GLY A 1 116 ? 3.612 -26.561 38.788 1.00 43.75 116 GLY A N 1
ATOM 852 C CA . GLY A 1 116 ? 3.453 -26.624 40.241 1.00 43.75 116 GLY A CA 1
ATOM 853 C C . GLY A 1 116 ? 2.037 -26.834 40.753 1.00 43.75 116 GLY A C 1
ATOM 854 O O . GLY A 1 116 ? 1.688 -26.232 41.757 1.00 43.75 116 GLY A O 1
ATOM 855 N N . ALA A 1 117 ? 1.205 -27.642 40.092 1.00 46.09 117 ALA A N 1
ATOM 856 C CA . ALA A 1 117 ? -0.093 -28.030 40.654 1.00 46.09 117 ALA A CA 1
ATOM 857 C C . ALA A 1 117 ? -0.619 -29.337 40.035 1.00 46.09 117 ALA A C 1
ATOM 859 O O . ALA A 1 117 ? -1.647 -29.362 39.369 1.00 46.09 117 ALA A O 1
ATOM 860 N N . GLN A 1 118 ? 0.098 -30.440 40.253 1.00 48.72 118 GLN A N 1
ATOM 861 C CA . GLN A 1 118 ? -0.521 -31.765 40.301 1.00 48.72 118 GLN A CA 1
ATOM 862 C C . GLN A 1 118 ? -0.153 -32.394 41.645 1.00 48.72 118 GLN A C 1
ATOM 864 O O . GLN A 1 118 ? 0.980 -32.825 41.859 1.00 48.72 118 GLN A O 1
ATOM 869 N N . ARG A 1 119 ? -1.117 -32.377 42.563 1.00 42.09 119 ARG A N 1
ATOM 870 C CA . ARG A 1 119 ? -1.214 -33.273 43.712 1.00 42.09 119 ARG A CA 1
ATOM 871 C C . ARG A 1 119 ? -2.642 -33.777 43.780 1.00 42.09 119 ARG A C 1
ATOM 873 O O . ARG A 1 119 ? -3.542 -32.935 43.576 1.00 42.09 119 ARG A O 1
#

Secondary structure (DSSP, 8-state):
---------------PPPHHHHHHHHHHHHHHHHHHHHHHHHHHHHHHHHHHHHHHHHHHHHHHHHHHHTS-EEEEEETTTTEEEEEE--GGGSSSSSSSPPPHHHHHHTTSSSS----

pLDDT: mean 76.32, std 17.45, range [42.09, 96.94]

Radius of gyration: 34.55 Å; Cα contacts (8 Å, |Δi|>4): 38; chains: 1; bounding box: 42×41×126 Å

Mean predicted aligned error: 16.36 Å

Solvent-accessible surface 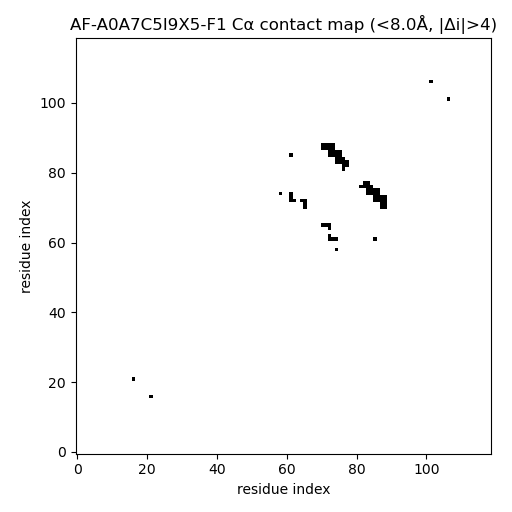area (backbone atoms only — not comparable to full-atom values): 7735 Å² total; per-residue (Å²): 135,85,83,87,81,87,84,78,91,86,74,84,71,84,74,79,83,52,72,66,57,53,52,51,51,51,53,52,51,53,56,53,50,55,54,51,51,55,52,53,53,51,52,54,51,50,52,52,53,50,52,52,51,51,52,53,52,50,52,52,51,44,48,53,49,18,65,75,66,75,42,58,58,40,80,48,75,41,82,88,82,72,46,71,50,77,44,76,54,59,76,89,74,64,88,80,89,83,86,70,82,71,50,75,64,46,68,74,59,56,82,74,77,80,81,84,84,88,129

Foldseek 3Di:
DDDDDDDDDDDPPPDDDDPVNVVVVVVVVVVVVVVVVVVVVVVVVVVVVVLVVVVVVVVVVQVVVCVVVVFHKAWDADPPVRDIDIDTDDPVPPDDDDGDDDDPVCVVVVVVPPPDDDD

Sequence (119 aa):
MISAMNRRGAGALDSGYTLLELAAVIAIVLILSVASVATVQSVRKADISTAAARVAACVRYLYDLAVLNNRPYRLVMDLSSGSYWGELAQDDQRCGGAALLPGEEERKFGLAAGQGAQR